Protein AF-A0A2S9FV45-F1 (afdb_monomer)

pLDDT: mean 93.53, std 4.38, range [72.12, 98.12]

Radius of gyration: 17.57 Å; Cα contacts (8 Å, |Δi|>4): 78; chains: 1; bounding box: 38×26×47 Å

Nearest PDB structures (foldseek):
  4ew7-assembly1_A-2  TM=6.656E-01  e=2.044E+00  Salmonella enterica subsp. enterica serovar Typhimurium str. 14028S
  7uyx-assembly1_B  TM=3.782E-01  e=4.021E+00  Pseudomonas phage PA1C
  6bwg-assembly1_A  TM=2.936E-01  e=7.393E+00  Mycobacterium tuberculosis H37Rv

Solvent-accessible surface area (backbone atoms only — not comparable to full-atom values): 5181 Å² total; per-residue (Å²): 111,70,67,61,53,54,52,30,56,76,67,67,48,54,62,72,57,41,28,52,54,30,45,76,70,77,35,81,63,83,66,88,83,76,60,72,83,39,80,92,29,47,69,58,49,51,52,53,49,52,52,36,57,71,40,52,68,51,66,36,74,42,62,51,96,87,67,45,76,76,46,67,25,71,30,28,51,68,74,50,62,92,60,82,133

Sequence (85 aa):
RAMVLRLAAVLNVPQREQNRLLVAAGLAPVYTERPLDAPEMAAVRAGVQTVLAAYDPFPCVVVDRGWWILQANSGAAVLLDGVAP

Foldseek 3Di:
DVVLVVVCVVVVPDLVVSQVSQVVVVHHRDDDDDDCPDPVNVVVVVVVVVVQVVCPPPWDFDADPVRDTPDIHPNVCVVCPPPDD

Structure (mmCIF, N/CA/C/O backbone):
data_AF-A0A2S9FV45-F1
#
_entry.id   AF-A0A2S9FV45-F1
#
loop_
_atom_site.group_PDB
_atom_site.id
_atom_site.type_symbol
_atom_site.label_atom_id
_atom_site.label_alt_id
_atom_site.label_comp_id
_atom_site.label_asym_id
_atom_site.label_entity_id
_atom_site.label_seq_id
_atom_site.pdbx_PDB_ins_code
_atom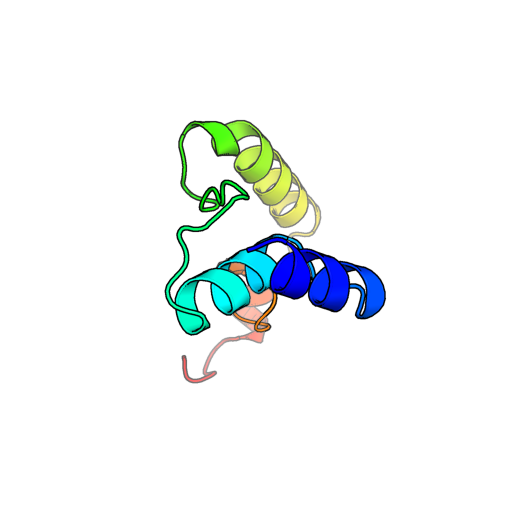_site.Cartn_x
_atom_site.Cartn_y
_atom_site.Cartn_z
_atom_site.occupancy
_atom_site.B_iso_or_equiv
_atom_site.auth_seq_id
_atom_site.auth_comp_id
_atom_site.auth_asym_id
_atom_site.auth_atom_id
_atom_site.pdbx_PDB_model_num
ATOM 1 N N . ARG A 1 1 ? -16.532 1.581 21.455 1.00 94.31 1 ARG A N 1
ATOM 2 C CA . ARG A 1 1 ? -15.116 1.810 21.056 1.00 94.31 1 ARG A CA 1
ATOM 3 C C . ARG A 1 1 ? -14.151 0.785 21.650 1.00 94.31 1 ARG A C 1
ATOM 5 O O . ARG A 1 1 ? -13.582 0.034 20.874 1.00 94.31 1 ARG A O 1
ATOM 12 N N . ALA A 1 2 ? -13.986 0.708 22.977 1.00 95.81 2 ALA A N 1
ATOM 13 C CA . ALA A 1 2 ? -12.985 -0.163 23.618 1.00 95.81 2 ALA A CA 1
ATOM 14 C C . ALA A 1 2 ? -13.079 -1.651 23.218 1.00 95.81 2 ALA A C 1
ATOM 16 O O . ALA A 1 2 ? -12.066 -2.252 22.876 1.00 95.81 2 ALA A O 1
ATOM 17 N N . MET A 1 3 ? -14.288 -2.226 23.180 1.00 96.69 3 MET A N 1
ATOM 18 C CA . MET A 1 3 ? -14.474 -3.635 22.797 1.00 96.69 3 MET A CA 1
ATOM 19 C C . MET A 1 3 ? -14.085 -3.940 21.346 1.00 96.69 3 MET A C 1
ATOM 21 O O . MET A 1 3 ? -13.490 -4.983 21.096 1.00 96.69 3 MET A O 1
ATOM 25 N N . VAL A 1 4 ? -14.354 -3.023 20.409 1.00 96.56 4 VAL A N 1
ATOM 26 C CA . VAL A 1 4 ? -13.982 -3.187 18.991 1.00 96.56 4 VAL A CA 1
ATOM 27 C C . VAL A 1 4 ? -12.462 -3.247 18.845 1.00 96.56 4 VAL A C 1
ATOM 29 O O . VAL A 1 4 ? -11.946 -4.160 18.212 1.00 96.56 4 VAL A O 1
ATOM 32 N N . LEU A 1 5 ? -11.741 -2.328 19.495 1.00 95.75 5 LEU A N 1
ATOM 33 C CA . LEU A 1 5 ? -10.274 -2.314 19.481 1.00 95.75 5 LEU A CA 1
ATOM 34 C C . LEU A 1 5 ? -9.677 -3.537 20.185 1.00 95.75 5 LEU A C 1
ATOM 36 O O . LEU A 1 5 ? -8.719 -4.117 19.687 1.00 95.75 5 LEU A O 1
ATOM 40 N N . ARG A 1 6 ? -10.262 -3.972 21.311 1.00 96.56 6 ARG A N 1
ATOM 41 C CA . ARG A 1 6 ? -9.810 -5.174 22.026 1.00 96.56 6 ARG A CA 1
ATOM 42 C C . ARG A 1 6 ? -9.945 -6.426 21.162 1.00 96.56 6 ARG A C 1
ATOM 44 O O . ARG A 1 6 ? -9.006 -7.210 21.095 1.00 96.56 6 ARG A O 1
ATOM 51 N N . LEU A 1 7 ? -11.083 -6.599 20.493 1.00 96.88 7 LEU A N 1
ATOM 52 C CA . LEU A 1 7 ? -11.294 -7.726 19.588 1.00 96.88 7 LEU A CA 1
ATOM 53 C C . LEU A 1 7 ? -10.338 -7.659 18.390 1.00 96.88 7 LEU A C 1
ATOM 55 O O . LEU A 1 7 ? -9.696 -8.651 18.060 1.00 96.88 7 LEU A O 1
ATOM 59 N N . ALA A 1 8 ? -10.198 -6.481 17.780 1.00 96.44 8 ALA A N 1
ATOM 60 C CA . ALA A 1 8 ? -9.312 -6.272 16.643 1.00 96.44 8 ALA A CA 1
ATOM 61 C C . ALA A 1 8 ? -7.837 -6.553 16.984 1.00 96.44 8 ALA A C 1
ATOM 63 O O . ALA A 1 8 ? -7.130 -7.153 16.179 1.00 96.44 8 ALA A O 1
ATOM 64 N N . ALA A 1 9 ? -7.393 -6.186 18.190 1.00 94.69 9 ALA A N 1
ATOM 65 C CA . ALA A 1 9 ? -6.055 -6.498 18.684 1.00 94.69 9 ALA A CA 1
ATOM 66 C C . ALA A 1 9 ? -5.840 -8.010 18.862 1.00 94.69 9 ALA A C 1
ATOM 68 O O . ALA A 1 9 ? -4.841 -8.535 18.386 1.00 94.69 9 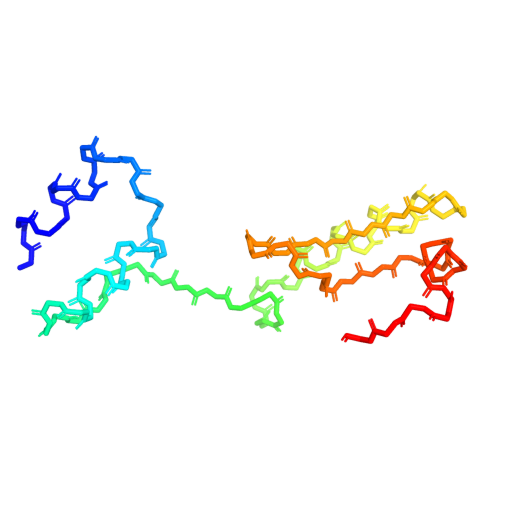ALA A O 1
ATOM 69 N N . VAL A 1 10 ? -6.788 -8.725 19.483 1.00 97.25 10 VAL A N 1
ATOM 70 C CA . VAL A 1 10 ? -6.705 -10.191 19.668 1.00 97.25 10 VAL A CA 1
ATOM 71 C C . VAL A 1 10 ? -6.672 -10.931 18.329 1.00 97.25 10 VAL A C 1
ATOM 73 O O . VAL A 1 10 ? -5.972 -11.927 18.185 1.00 97.25 10 VAL A O 1
ATOM 76 N N . LEU A 1 11 ? -7.402 -10.426 17.335 1.00 96.88 11 LEU A N 1
ATOM 77 C CA . LEU A 1 11 ? -7.444 -10.983 15.984 1.00 96.88 11 LEU A CA 1
ATOM 78 C C . LEU A 1 11 ? -6.272 -10.525 15.094 1.00 96.88 11 LEU A C 1
ATOM 80 O O . LEU A 1 11 ? -6.250 -10.862 13.913 1.00 96.88 11 LEU A O 1
ATOM 84 N N . ASN A 1 12 ? -5.317 -9.749 15.625 1.00 94.94 12 ASN A N 1
ATOM 85 C CA . ASN A 1 12 ? -4.202 -9.156 14.873 1.00 94.94 12 ASN A CA 1
ATOM 86 C C . ASN A 1 12 ? -4.651 -8.391 13.616 1.00 94.94 12 ASN A C 1
ATOM 88 O O . ASN A 1 12 ? -3.976 -8.379 12.585 1.00 94.94 12 ASN A O 1
ATOM 92 N N . VAL A 1 13 ? -5.811 -7.738 13.692 1.00 93.88 13 VAL A N 1
ATOM 93 C CA . VAL A 1 13 ? -6.348 -6.933 12.595 1.00 93.88 13 VAL A CA 1
ATOM 94 C C . VAL A 1 13 ? -5.461 -5.697 12.432 1.00 93.88 13 VAL A C 1
ATOM 96 O O . VAL A 1 13 ? -5.281 -4.953 13.401 1.00 93.88 13 VAL A O 1
ATOM 99 N N . PRO A 1 14 ? -4.917 -5.415 11.235 1.00 91.19 14 PRO A N 1
ATOM 100 C CA . PRO A 1 14 ? -4.094 -4.227 11.037 1.00 91.19 14 PRO A CA 1
ATOM 101 C C . PRO A 1 14 ? -4.874 -2.936 11.291 1.00 91.19 14 PRO A C 1
ATOM 103 O O . PRO A 1 14 ? -6.081 -2.880 11.064 1.00 91.19 14 PRO A O 1
ATOM 106 N N . GLN A 1 15 ? -4.178 -1.893 11.750 1.00 92.56 15 GLN A N 1
ATOM 107 C CA . GLN A 1 15 ? -4.759 -0.623 12.224 1.00 92.56 15 GLN A CA 1
ATOM 108 C C . GLN A 1 15 ? -5.803 -0.025 11.271 1.00 92.56 15 GLN A C 1
ATOM 110 O O . GLN A 1 15 ? -6.869 0.421 11.697 1.00 92.56 15 GLN A O 1
ATOM 115 N N . ARG A 1 16 ? -5.529 -0.081 9.967 1.00 87.38 16 ARG A N 1
ATOM 116 C CA . ARG A 1 16 ? -6.439 0.393 8.927 1.00 87.38 16 ARG A CA 1
ATOM 117 C C . ARG A 1 16 ? -7.791 -0.330 8.951 1.00 87.38 16 ARG A C 1
ATOM 119 O O . ARG A 1 16 ? -8.845 0.296 8.914 1.00 87.38 16 ARG A O 1
ATOM 126 N N . GLU A 1 17 ? -7.791 -1.651 9.052 1.00 92.06 17 GLU A N 1
ATOM 127 C CA . GLU A 1 17 ? -9.007 -2.458 9.142 1.00 92.06 17 GLU A CA 1
ATOM 128 C C . GLU A 1 17 ? -9.697 -2.287 10.496 1.00 92.06 17 GLU A C 1
ATOM 130 O O . GLU A 1 17 ? -10.922 -2.367 10.556 1.00 92.06 17 GLU A O 1
ATOM 135 N N . GLN A 1 18 ? -8.967 -1.943 11.561 1.00 95.44 18 GLN A N 1
ATOM 136 C CA . GLN A 1 18 ? -9.600 -1.563 12.828 1.00 95.44 18 GLN A CA 1
ATOM 137 C C . GLN A 1 18 ? -10.466 -0.307 12.673 1.00 95.44 18 GLN A C 1
ATOM 139 O O . GLN A 1 18 ? -11.559 -0.248 13.234 1.00 95.44 18 GLN A O 1
ATOM 144 N N . ASN A 1 19 ? -10.037 0.674 11.869 1.00 94.69 19 ASN A N 1
ATOM 145 C CA . ASN A 1 19 ? -10.879 1.830 11.546 1.00 94.69 19 ASN A CA 1
ATOM 146 C C . ASN A 1 19 ? -12.154 1.424 10.807 1.00 94.69 19 ASN A C 1
ATOM 148 O O . ASN A 1 19 ? -13.219 1.949 11.118 1.00 94.69 19 ASN A O 1
ATOM 152 N N . ARG A 1 20 ? -12.070 0.469 9.871 1.00 93.81 20 ARG A N 1
ATOM 153 C CA . ARG A 1 20 ? -13.254 -0.058 9.171 1.00 93.81 20 ARG A CA 1
ATOM 154 C C . ARG A 1 20 ? -14.232 -0.714 10.147 1.00 93.81 20 ARG A C 1
ATOM 156 O O . ARG A 1 20 ? -15.428 -0.454 10.066 1.00 93.81 20 ARG A O 1
ATOM 163 N N . LEU A 1 21 ? -13.729 -1.493 11.108 1.00 95.25 21 LEU A N 1
ATOM 164 C CA . LEU A 1 21 ? -14.548 -2.086 12.173 1.00 95.25 21 LEU A CA 1
ATOM 165 C C . LEU A 1 21 ? -15.190 -1.024 13.078 1.00 95.25 21 LEU A C 1
ATOM 167 O O . LEU A 1 21 ? -16.347 -1.164 13.466 1.00 95.25 21 LEU A O 1
ATOM 171 N N . LEU A 1 22 ? -14.462 0.046 13.410 1.00 96.31 22 LEU A N 1
ATOM 172 C CA . LEU A 1 22 ? -15.003 1.161 14.189 1.00 96.31 22 LEU A CA 1
ATOM 173 C C . LEU A 1 22 ? -16.138 1.864 13.442 1.00 96.31 22 LEU A C 1
ATOM 175 O O . LEU A 1 22 ? -17.205 2.048 14.022 1.00 96.31 22 LEU A O 1
ATOM 179 N N . VAL A 1 23 ? -15.936 2.186 12.162 1.00 96.19 23 VAL A N 1
ATOM 180 C CA . VAL A 1 23 ? -16.955 2.829 11.320 1.00 96.19 23 VAL A CA 1
ATOM 181 C C . VAL A 1 23 ? -18.193 1.942 11.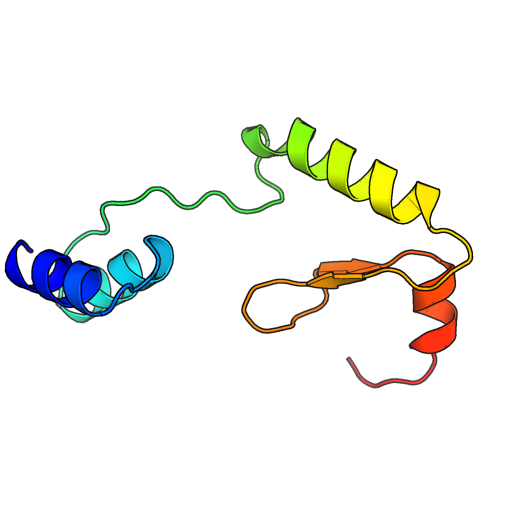188 1.00 96.19 23 VAL A C 1
ATOM 183 O O . VAL A 1 23 ? -19.303 2.422 11.400 1.00 96.19 23 VAL A O 1
ATOM 186 N N . ALA A 1 24 ? -18.017 0.640 10.938 1.00 96.38 24 ALA A N 1
ATOM 187 C CA . ALA A 1 24 ? -19.122 -0.320 10.875 1.00 96.38 24 ALA A CA 1
ATOM 188 C C . ALA A 1 24 ? -19.912 -0.416 12.196 1.00 96.38 24 ALA A C 1
ATOM 190 O O . ALA A 1 24 ? -21.111 -0.674 12.184 1.00 96.38 24 ALA A O 1
ATOM 191 N N . ALA A 1 25 ? -19.259 -0.165 13.334 1.00 95.69 25 ALA A N 1
ATOM 192 C CA . ALA A 1 25 ? -19.884 -0.109 14.654 1.00 95.69 25 ALA A CA 1
ATOM 193 C C . ALA A 1 25 ? -20.465 1.278 15.016 1.00 95.69 25 ALA A C 1
ATOM 195 O O . ALA A 1 25 ? -20.819 1.498 16.176 1.00 95.69 25 ALA A O 1
ATOM 196 N N . GLY A 1 26 ? -20.526 2.229 14.074 1.00 97.19 26 GLY A N 1
ATOM 197 C CA . GLY A 1 26 ? -21.031 3.589 14.306 1.00 97.19 26 GLY A CA 1
ATOM 198 C C . GLY A 1 26 ? -20.074 4.489 15.097 1.00 97.19 26 GLY A C 1
ATOM 199 O O . GLY A 1 26 ? -20.506 5.424 15.768 1.00 97.19 26 GLY A O 1
ATOM 200 N N . LEU A 1 27 ? -18.770 4.201 15.073 1.00 96.56 27 LEU A N 1
ATOM 201 C CA . LEU A 1 27 ? -17.742 4.916 15.829 1.00 96.56 27 LEU A CA 1
ATOM 202 C C . LEU A 1 27 ? -16.741 5.599 14.894 1.00 96.56 27 LEU A C 1
ATOM 204 O O . LEU A 1 27 ? -16.365 5.059 13.859 1.00 96.56 27 LEU A O 1
ATOM 208 N N . ALA A 1 28 ? -16.225 6.758 15.310 1.00 94.06 28 ALA A N 1
ATOM 209 C CA . ALA A 1 28 ? -15.182 7.446 14.551 1.00 94.06 28 ALA A CA 1
ATOM 210 C C . ALA A 1 28 ? -13.865 6.632 14.507 1.00 94.06 28 ALA A C 1
ATOM 212 O O . ALA A 1 28 ? -13.524 5.999 15.517 1.00 94.06 28 ALA A O 1
ATOM 213 N N . PRO A 1 29 ? -13.101 6.673 13.401 1.00 93.38 29 PRO A N 1
ATOM 214 C CA . PRO A 1 29 ? -11.788 6.029 13.285 1.00 93.38 29 PRO A CA 1
ATOM 215 C C . PRO A 1 29 ? -10.778 6.572 14.314 1.00 93.38 29 PRO A C 1
ATOM 217 O O . PRO A 1 29 ? -10.978 7.643 14.885 1.00 93.38 29 PRO A O 1
ATOM 220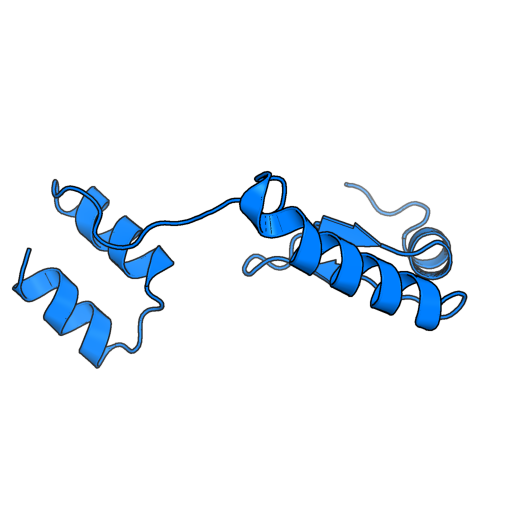 N N . VAL A 1 30 ? -9.716 5.808 14.592 1.00 93.81 30 VAL A N 1
ATOM 221 C CA . VAL A 1 30 ? -8.657 6.175 15.564 1.00 93.81 30 VAL A CA 1
ATOM 222 C C . VAL A 1 30 ? -7.300 6.327 14.896 1.00 93.81 30 VAL A C 1
ATOM 224 O O . VAL A 1 30 ? -6.520 7.188 15.288 1.00 93.81 30 VAL A O 1
ATOM 227 N N . TYR A 1 31 ? -7.002 5.486 13.910 1.00 91.00 31 TYR A N 1
ATOM 228 C CA . TYR A 1 31 ? -5.704 5.478 13.249 1.00 91.00 31 TYR A CA 1
ATOM 229 C C . TYR A 1 31 ? -5.739 6.379 12.015 1.00 91.00 31 TYR A C 1
ATOM 231 O O . TYR A 1 31 ? -6.672 6.307 11.221 1.00 91.00 31 TYR A O 1
ATOM 239 N N . THR A 1 32 ? -4.734 7.223 11.823 1.00 87.75 32 THR A N 1
ATOM 240 C CA . THR A 1 32 ? -4.643 8.035 10.604 1.00 87.75 32 THR A CA 1
ATOM 241 C C . THR A 1 32 ? -4.137 7.177 9.448 1.00 87.75 32 THR A C 1
ATOM 243 O O . THR A 1 32 ? -3.081 6.558 9.554 1.00 87.75 32 THR A O 1
ATOM 246 N N . GLU A 1 33 ? -4.866 7.165 8.333 1.00 83.69 33 GLU A N 1
ATOM 247 C CA . GLU A 1 3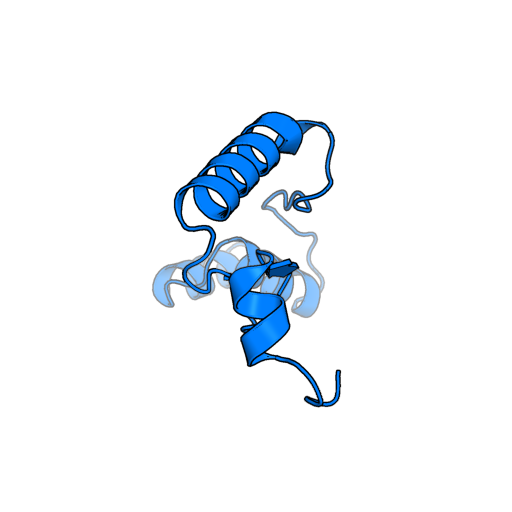3 ? -4.416 6.587 7.065 1.00 83.69 33 GLU A CA 1
ATOM 248 C C . GLU A 1 33 ? -3.958 7.721 6.144 1.00 83.69 33 GLU A C 1
ATOM 250 O O . GLU A 1 33 ? -4.630 8.748 6.050 1.00 83.69 33 GLU A O 1
ATOM 255 N N . ARG A 1 34 ? -2.801 7.559 5.494 1.00 87.81 34 ARG A N 1
ATOM 256 C CA . ARG A 1 34 ? -2.308 8.504 4.487 1.00 87.81 34 ARG A CA 1
ATOM 257 C C . ARG A 1 34 ? -2.209 7.786 3.151 1.00 87.81 34 ARG A C 1
ATOM 259 O O . ARG A 1 34 ? -1.563 6.736 3.101 1.00 87.81 34 ARG A O 1
ATOM 266 N N . PRO A 1 35 ? -2.828 8.321 2.092 1.00 85.94 35 PRO A N 1
ATOM 267 C CA . PRO A 1 35 ? -2.696 7.730 0.777 1.00 85.94 35 PRO A CA 1
ATOM 268 C C . PRO A 1 35 ? -1.260 7.921 0.264 1.00 85.94 35 PRO A C 1
ATOM 270 O O . PRO A 1 35 ? -0.540 8.828 0.691 1.00 85.94 35 PRO A O 1
ATOM 273 N N . LEU A 1 36 ? -0.809 7.028 -0.620 1.00 85.81 36 LEU A N 1
ATOM 274 C CA . LEU A 1 36 ? 0.577 7.017 -1.103 1.00 85.81 36 LEU A CA 1
ATOM 275 C C . LEU A 1 36 ? 0.943 8.304 -1.864 1.00 85.81 36 LEU A C 1
ATOM 277 O O . LEU A 1 36 ? 2.114 8.675 -1.909 1.00 85.81 36 LEU A O 1
ATOM 281 N N . ASP A 1 37 ? -0.039 8.990 -2.443 1.00 88.44 37 ASP A N 1
ATOM 282 C CA . ASP A 1 37 ? 0.085 10.264 -3.159 1.00 88.44 37 ASP A CA 1
ATOM 283 C C . ASP A 1 37 ? 0.150 11.495 -2.236 1.00 88.44 37 ASP A C 1
ATOM 285 O O . ASP A 1 37 ? 0.545 12.570 -2.693 1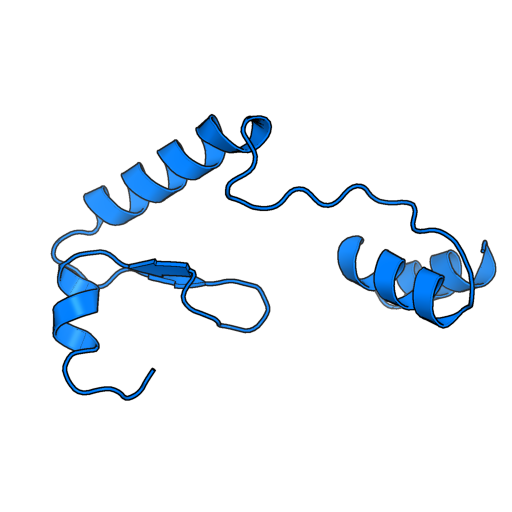.00 88.44 37 ASP A O 1
ATOM 289 N N . ALA A 1 38 ? -0.119 11.343 -0.933 1.00 92.88 38 ALA A N 1
ATOM 290 C CA . ALA A 1 38 ? -0.061 12.437 0.033 1.00 92.88 38 ALA A CA 1
ATOM 291 C C . ALA A 1 38 ? 1.314 13.142 0.014 1.00 92.88 38 ALA A C 1
ATOM 293 O O . ALA A 1 38 ? 2.347 12.470 -0.138 1.00 92.88 38 ALA A O 1
ATOM 294 N N . PRO A 1 39 ? 1.384 14.476 0.181 1.00 93.12 39 PRO A N 1
ATOM 295 C CA . PRO A 1 39 ? 2.652 15.211 0.199 1.00 93.12 39 PRO A CA 1
ATOM 296 C C . PRO A 1 39 ? 3.670 14.646 1.201 1.00 93.12 39 PRO A C 1
ATOM 298 O O . PRO A 1 39 ? 4.850 14.510 0.886 1.00 93.12 39 PRO A O 1
ATOM 301 N N . GLU A 1 40 ? 3.208 14.218 2.374 1.00 93.19 40 GLU A N 1
ATOM 302 C CA . GLU A 1 40 ? 4.025 13.640 3.443 1.00 93.19 40 GLU A CA 1
ATOM 303 C C . GLU A 1 40 ? 4.625 12.273 3.073 1.00 93.19 40 GLU A C 1
ATOM 305 O O . GLU A 1 40 ? 5.581 11.825 3.703 1.00 93.19 40 GLU A O 1
ATOM 310 N N . MET A 1 41 ? 4.089 11.607 2.045 1.00 94.31 41 MET A N 1
ATOM 311 C CA . MET A 1 41 ? 4.569 10.319 1.532 1.00 94.31 41 MET A CA 1
ATOM 312 C C . MET A 1 41 ? 5.602 10.467 0.403 1.00 94.31 41 MET A C 1
ATOM 314 O O . MET A 1 41 ? 6.031 9.463 -0.167 1.00 94.31 41 MET A O 1
ATOM 318 N N . ALA A 1 42 ? 6.048 11.688 0.081 1.00 95.25 42 ALA A N 1
ATOM 319 C CA . ALA A 1 42 ? 6.981 11.942 -1.021 1.00 95.25 42 ALA A CA 1
ATOM 320 C C . ALA A 1 42 ? 8.283 11.126 -0.926 1.00 95.25 42 ALA A C 1
ATOM 322 O O . ALA A 1 42 ? 8.712 10.544 -1.921 1.00 95.25 42 ALA A O 1
ATOM 323 N N . ALA A 1 43 ? 8.878 11.017 0.267 1.00 96.31 43 ALA A N 1
ATOM 324 C CA . ALA A 1 43 ? 10.096 10.228 0.474 1.00 96.31 43 ALA A CA 1
ATOM 325 C C . ALA A 1 43 ? 9.870 8.724 0.228 1.00 96.31 43 ALA A C 1
ATOM 327 O O . ALA A 1 43 ? 10.713 8.057 -0.368 1.00 96.31 43 ALA A O 1
ATOM 328 N N . VAL A 1 44 ? 8.709 8.199 0.634 1.00 94.56 44 VAL A N 1
ATOM 329 C CA . VAL A 1 44 ? 8.331 6.800 0.386 1.00 94.56 44 VAL A CA 1
ATOM 330 C C . VAL A 1 44 ?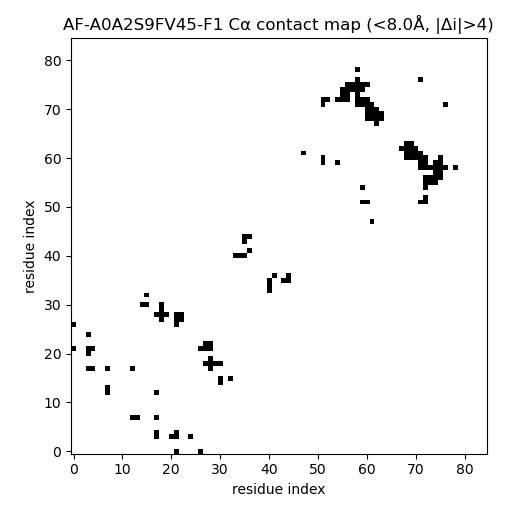 8.146 6.564 -1.110 1.00 94.56 44 VAL A C 1
ATOM 332 O O . VAL A 1 44 ? 8.704 5.608 -1.641 1.00 94.56 44 VAL A O 1
ATOM 335 N N . ARG A 1 45 ? 7.431 7.458 -1.812 1.00 94.75 45 ARG A N 1
ATOM 336 C CA . ARG A 1 45 ? 7.279 7.375 -3.274 1.00 94.75 45 ARG A CA 1
ATOM 337 C C . ARG A 1 45 ? 8.623 7.410 -3.991 1.00 94.75 45 ARG A C 1
ATOM 339 O O . ARG A 1 45 ? 8.827 6.620 -4.904 1.00 94.75 45 ARG A O 1
ATOM 346 N N . ALA A 1 46 ? 9.538 8.281 -3.569 1.00 96.56 46 ALA A N 1
ATOM 347 C CA . ALA A 1 46 ? 10.880 8.341 -4.140 1.00 96.56 46 ALA A CA 1
ATOM 348 C C . ALA A 1 46 ? 11.636 7.017 -3.941 1.00 96.56 46 ALA A C 1
ATOM 350 O O . ALA A 1 46 ? 12.204 6.493 -4.892 1.00 96.56 46 ALA A O 1
ATOM 351 N N . GLY A 1 47 ? 11.580 6.427 -2.742 1.00 97.44 47 GLY A N 1
ATOM 352 C CA . GLY A 1 47 ? 12.178 5.115 -2.477 1.00 97.44 47 GLY A CA 1
ATOM 353 C C . GLY A 1 47 ? 11.582 3.995 -3.335 1.00 97.44 47 GLY A C 1
ATOM 354 O O . GLY A 1 47 ? 12.322 3.201 -3.909 1.00 97.44 47 GLY A O 1
ATOM 355 N N . VAL A 1 48 ? 10.254 3.965 -3.479 1.00 96.38 48 VAL A N 1
ATOM 356 C CA . VAL A 1 48 ? 9.548 3.019 -4.359 1.00 96.38 48 VAL A CA 1
ATOM 357 C C . VAL A 1 48 ? 10.014 3.157 -5.811 1.00 96.38 48 VAL A C 1
ATOM 359 O O . VAL A 1 48 ? 10.323 2.156 -6.453 1.00 96.38 48 VAL A O 1
ATOM 362 N N . GLN A 1 49 ? 10.125 4.388 -6.310 1.00 96.62 49 GLN A N 1
ATOM 363 C CA . GLN A 1 49 ? 10.611 4.669 -7.662 1.00 96.62 49 GLN A CA 1
ATOM 364 C C . GLN A 1 49 ? 12.062 4.222 -7.864 1.00 96.62 49 GLN A C 1
ATOM 366 O O . GLN A 1 49 ? 12.375 3.607 -8.880 1.00 96.62 49 GLN A O 1
ATOM 371 N N . THR A 1 50 ? 12.934 4.436 -6.875 1.00 98.12 50 THR A N 1
ATOM 372 C CA . THR A 1 50 ? 14.316 3.934 -6.912 1.00 98.12 50 THR A CA 1
ATOM 373 C C . THR A 1 50 ? 14.364 2.412 -7.035 1.00 98.12 50 THR A C 1
ATOM 375 O O . THR A 1 50 ? 15.155 1.893 -7.818 1.00 98.12 50 THR A O 1
ATOM 378 N N . VAL A 1 51 ? 13.517 1.684 -6.299 1.00 97.75 51 VAL A N 1
ATOM 379 C CA . VAL A 1 51 ? 13.454 0.215 -6.392 1.00 97.75 51 VAL A CA 1
ATOM 380 C C . VAL A 1 51 ? 12.952 -0.225 -7.767 1.00 97.75 51 VAL A C 1
ATOM 382 O O . VAL A 1 51 ? 13.579 -1.077 -8.387 1.00 97.75 51 VAL A O 1
ATOM 385 N N . LEU A 1 52 ? 11.872 0.375 -8.276 1.00 97.44 52 LEU A N 1
ATOM 386 C CA . LEU A 1 52 ? 11.345 0.061 -9.610 1.00 97.44 52 LEU A CA 1
ATOM 387 C C . LEU A 1 52 ? 12.395 0.267 -10.710 1.00 97.44 52 LEU A C 1
ATOM 389 O O . LEU A 1 52 ? 12.547 -0.590 -11.581 1.00 97.44 52 LEU A O 1
ATOM 393 N N . ALA A 1 53 ? 13.137 1.376 -10.641 1.00 97.56 53 ALA A N 1
ATOM 394 C CA . ALA A 1 53 ? 14.203 1.693 -11.584 1.00 97.56 53 ALA A CA 1
ATOM 395 C C . ALA A 1 53 ? 15.399 0.738 -11.457 1.00 97.56 53 ALA A C 1
ATOM 397 O O . ALA A 1 53 ? 15.961 0.329 -12.466 1.00 97.56 53 ALA A O 1
ATOM 398 N N . ALA A 1 54 ? 15.773 0.343 -10.236 1.00 97.94 54 ALA A N 1
ATOM 399 C CA . ALA A 1 54 ? 16.885 -0.580 -10.007 1.00 97.94 54 ALA A CA 1
ATOM 400 C C . ALA A 1 54 ? 16.634 -1.984 -10.577 1.00 97.94 54 ALA A C 1
ATOM 402 O O . ALA A 1 54 ? 17.588 -2.688 -10.902 1.00 97.94 54 ALA A O 1
ATOM 403 N N . TYR A 1 55 ? 15.367 -2.394 -10.682 1.00 97.44 55 TYR A N 1
ATOM 404 C CA . TYR A 1 55 ? 14.992 -3.677 -11.271 1.00 97.44 55 TYR A CA 1
ATOM 405 C C . TYR A 1 55 ? 14.787 -3.616 -12.784 1.00 97.44 55 TYR A C 1
ATOM 407 O O . TYR A 1 55 ? 14.728 -4.672 -13.394 1.00 97.44 55 TYR A O 1
ATOM 415 N N . ASP A 1 56 ? 14.703 -2.446 -13.416 1.00 94.25 56 ASP A N 1
ATOM 416 C CA . ASP A 1 56 ? 14.519 -2.345 -14.870 1.00 94.25 56 ASP A CA 1
ATOM 417 C C . ASP A 1 56 ? 15.755 -2.907 -15.623 1.00 94.25 56 ASP A C 1
ATOM 419 O O . ASP A 1 56 ? 16.882 -2.538 -15.279 1.00 94.25 56 ASP A O 1
ATOM 423 N N . PRO A 1 57 ? 15.607 -3.818 -16.617 1.00 95.44 57 PRO A N 1
ATOM 424 C CA . PRO A 1 57 ? 14.379 -4.224 -17.318 1.00 95.44 57 PRO A CA 1
ATOM 425 C C . PRO A 1 57 ? 13.673 -5.487 -16.779 1.00 95.44 57 PRO A C 1
ATOM 427 O O . PRO A 1 57 ? 12.769 -6.010 -17.430 1.00 95.44 57 PRO A O 1
ATOM 430 N N . PHE A 1 58 ? 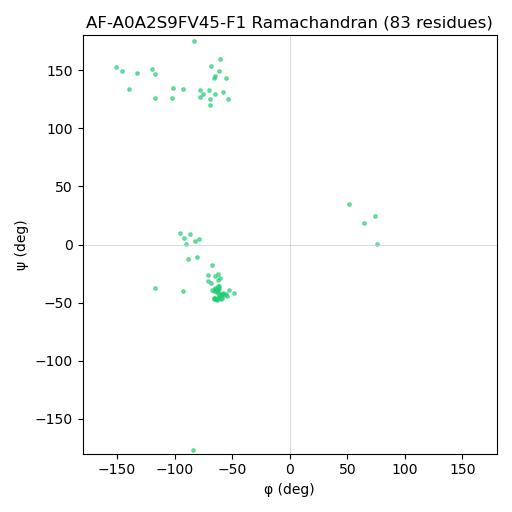14.058 -6.028 -15.624 1.00 96.94 58 PHE A N 1
ATOM 431 C CA . PHE A 1 58 ? 13.334 -7.139 -14.999 1.00 96.94 58 PHE A CA 1
ATOM 432 C C . PHE A 1 58 ? 11.970 -6.666 -14.457 1.00 96.94 58 PHE A C 1
ATOM 434 O O . PHE A 1 58 ? 11.913 -5.648 -13.764 1.00 96.94 58 PHE A O 1
ATOM 441 N N . PRO A 1 59 ? 10.861 -7.386 -14.727 1.00 96.50 59 PRO A N 1
ATOM 442 C CA . PRO A 1 59 ? 9.531 -6.990 -14.270 1.00 96.50 59 PRO A CA 1
ATOM 443 C C . PRO A 1 59 ? 9.452 -6.738 -12.761 1.00 96.50 59 PRO A C 1
ATOM 445 O O . PRO A 1 59 ? 9.766 -7.613 -11.953 1.00 96.50 59 PRO A O 1
ATOM 448 N N . CYS A 1 60 ? 8.987 -5.548 -12.382 1.00 97.94 60 CYS A N 1
ATOM 449 C CA . CYS A 1 60 ? 8.764 -5.158 -10.995 1.00 97.94 60 CYS A CA 1
ATOM 450 C C . CYS A 1 60 ? 7.459 -4.362 -10.867 1.00 97.94 60 CYS A C 1
ATOM 452 O O . CYS A 1 60 ? 7.196 -3.452 -11.658 1.00 97.94 60 CYS A O 1
ATOM 454 N N . VAL A 1 61 ? 6.645 -4.701 -9.864 1.00 96.38 61 VAL A N 1
ATOM 455 C CA . VAL A 1 61 ? 5.353 -4.059 -9.592 1.00 96.38 61 VAL A CA 1
ATOM 456 C C . VAL A 1 61 ? 5.213 -3.713 -8.116 1.00 96.38 61 VAL A C 1
ATOM 458 O O . VAL A 1 61 ? 5.697 -4.422 -7.234 1.00 96.38 61 VAL A O 1
ATOM 461 N N . VAL A 1 62 ? 4.505 -2.624 -7.851 1.00 95.06 62 VAL A N 1
ATOM 462 C CA . VAL A 1 62 ? 4.064 -2.204 -6.522 1.00 95.06 62 VAL A CA 1
ATOM 463 C C . VAL A 1 62 ? 2.598 -2.562 -6.409 1.00 95.06 62 VAL A C 1
ATOM 465 O O . VAL A 1 62 ? 1.809 -2.137 -7.250 1.00 95.06 62 VAL A O 1
ATOM 468 N N . VAL A 1 63 ? 2.227 -3.296 -5.366 1.00 93.50 63 VAL A N 1
ATOM 469 C CA . VAL A 1 63 ? 0.836 -3.683 -5.118 1.00 93.50 63 VAL A CA 1
ATOM 470 C C . VAL A 1 63 ? 0.335 -3.152 -3.785 1.00 93.50 63 VAL A C 1
ATOM 472 O O . VAL A 1 63 ? 1.109 -2.962 -2.843 1.00 93.50 63 VAL A O 1
ATOM 475 N N . ASP A 1 64 ? -0.968 -2.912 -3.699 1.00 89.25 64 ASP A N 1
ATOM 476 C CA . ASP A 1 64 ? -1.638 -2.663 -2.430 1.00 89.25 64 ASP A CA 1
ATOM 477 C C . ASP A 1 64 ? -2.010 -3.985 -1.725 1.00 89.25 64 ASP A C 1
ATOM 479 O O . ASP A 1 64 ? -1.713 -5.090 -2.182 1.00 89.25 64 ASP A O 1
ATOM 483 N N . ARG A 1 65 ? -2.697 -3.889 -0.583 1.00 80.50 65 ARG A N 1
ATOM 484 C CA . ARG A 1 65 ? -3.174 -5.070 0.153 1.00 80.50 65 ARG A CA 1
ATOM 485 C C . ARG A 1 65 ? -4.173 -5.922 -0.642 1.00 80.50 65 ARG A C 1
ATOM 487 O O . ARG A 1 65 ? -4.285 -7.119 -0.389 1.00 80.50 65 ARG A O 1
ATOM 494 N N . GLY A 1 66 ? -4.954 -5.296 -1.514 1.00 88.25 66 GLY A N 1
ATOM 495 C CA . GLY A 1 66 ? -5.923 -5.959 -2.377 1.00 88.25 66 GLY A CA 1
ATOM 496 C C . GLY A 1 66 ? -5.293 -6.630 -3.594 1.00 88.25 66 GLY A C 1
ATOM 497 O O . GLY A 1 66 ? -6.047 -7.153 -4.405 1.00 88.25 66 GLY A O 1
ATOM 498 N N . TRP A 1 67 ? -3.958 -6.638 -3.704 1.00 89.44 67 TRP A N 1
ATOM 499 C CA . TRP A 1 67 ? -3.213 -7.083 -4.883 1.00 89.44 67 TRP A CA 1
ATOM 500 C C . TRP A 1 67 ? -3.439 -6.216 -6.127 1.00 89.44 67 TRP A C 1
ATOM 502 O O . TRP A 1 67 ? -3.106 -6.629 -7.236 1.00 89.44 67 TRP A O 1
ATOM 512 N N . TRP A 1 68 ? -3.938 -4.989 -5.955 1.00 90.44 68 TRP A N 1
ATOM 513 C CA . TRP A 1 68 ? -4.036 -4.033 -7.050 1.00 90.44 68 TRP A CA 1
ATOM 514 C C . TRP A 1 68 ? -2.664 -3.465 -7.366 1.00 90.44 68 TRP A C 1
ATOM 516 O O . TRP A 1 68 ? -1.969 -2.984 -6.468 1.00 90.44 68 TRP A O 1
ATOM 526 N N . ILE A 1 69 ? -2.288 -3.488 -8.643 1.00 92.12 69 ILE A N 1
ATOM 527 C CA . ILE A 1 69 ? -1.060 -2.851 -9.115 1.00 92.12 69 ILE A CA 1
ATOM 528 C C . ILE A 1 69 ? -1.233 -1.335 -9.006 1.00 92.12 69 ILE A C 1
ATOM 530 O O . ILE A 1 69 ? -2.124 -0.747 -9.611 1.00 92.12 69 ILE A O 1
ATOM 534 N N . LEU A 1 70 ? -0.361 -0.706 -8.225 1.00 91.94 70 LEU A N 1
ATOM 535 C CA . LEU A 1 70 ? -0.302 0.742 -8.058 1.00 91.94 70 LEU A CA 1
ATOM 536 C C . LEU A 1 70 ? 0.688 1.376 -9.036 1.00 91.94 70 LEU A C 1
ATOM 538 O O . LEU A 1 70 ? 0.443 2.469 -9.538 1.00 91.94 70 LEU A O 1
ATOM 542 N N . GLN A 1 71 ? 1.831 0.720 -9.256 1.00 94.25 71 GLN A N 1
ATOM 543 C CA . GLN A 1 71 ? 2.910 1.175 -10.137 1.00 94.25 71 GLN A CA 1
ATOM 544 C C . GLN A 1 71 ? 3.659 -0.037 -10.699 1.00 94.25 71 GLN A C 1
ATOM 546 O O . GLN A 1 71 ? 3.716 -1.086 -10.057 1.00 94.25 71 GLN A O 1
ATOM 551 N N . ALA A 1 72 ? 4.261 0.114 -11.873 1.00 95.50 72 ALA A N 1
ATOM 552 C CA . ALA A 1 72 ? 5.028 -0.924 -12.553 1.00 95.50 72 ALA A CA 1
ATOM 553 C C . ALA A 1 72 ? 6.195 -0.282 -13.317 1.00 95.50 72 ALA A C 1
ATOM 555 O O . ALA A 1 72 ? 6.081 0.866 -13.751 1.00 95.50 72 ALA A O 1
ATOM 556 N N . ASN A 1 73 ? 7.312 -0.998 -13.466 1.00 97.12 73 ASN A N 1
ATOM 557 C CA . ASN A 1 73 ? 8.411 -0.555 -14.328 1.00 97.12 73 ASN A CA 1
ATOM 558 C C . ASN A 1 73 ? 8.162 -0.919 -15.803 1.00 97.12 73 ASN A C 1
ATOM 560 O O . ASN A 1 73 ? 7.177 -1.581 -16.142 1.00 97.12 73 ASN A O 1
ATOM 564 N N . SER A 1 74 ? 9.059 -0.477 -16.690 1.00 96.19 74 SER A N 1
ATOM 565 C CA . SER A 1 74 ? 8.907 -0.692 -18.133 1.00 96.19 74 SER A CA 1
ATOM 566 C C . SER A 1 74 ? 8.947 -2.181 -18.499 1.00 96.19 74 SER A C 1
ATOM 568 O O . SER A 1 74 ? 8.122 -2.642 -19.286 1.00 96.19 74 SER A O 1
ATOM 570 N N . GLY A 1 75 ? 9.812 -2.960 -17.839 1.00 96.31 75 GLY A N 1
ATOM 571 C CA . GLY A 1 75 ? 9.851 -4.416 -17.984 1.00 96.31 75 GLY A CA 1
ATOM 572 C C . GLY A 1 75 ? 8.526 -5.106 -17.638 1.00 96.31 75 GLY A C 1
ATOM 573 O O . GLY A 1 75 ? 8.081 -5.998 -18.359 1.00 96.31 75 GLY A O 1
ATOM 574 N N . ALA A 1 76 ? 7.850 -4.678 -16.568 1.00 96.25 76 ALA A N 1
ATOM 575 C CA . ALA A 1 76 ? 6.540 -5.213 -16.198 1.00 96.25 76 ALA A CA 1
ATOM 576 C C . ALA A 1 76 ? 5.440 -4.827 -17.197 1.00 96.25 76 ALA A C 1
ATOM 578 O O . ALA A 1 76 ? 4.549 -5.636 -17.442 1.00 96.25 76 ALA A O 1
ATOM 579 N N . ALA A 1 77 ? 5.517 -3.644 -17.816 1.00 92.81 77 ALA A N 1
ATOM 580 C CA . ALA A 1 77 ? 4.564 -3.240 -18.850 1.00 92.81 77 ALA A CA 1
ATOM 581 C C . ALA A 1 77 ? 4.594 -4.178 -20.070 1.00 92.81 77 ALA A C 1
ATOM 583 O O . ALA A 1 77 ? 3.542 -4.488 -20.616 1.00 92.81 77 ALA A O 1
ATOM 584 N N . VAL A 1 78 ? 5.770 -4.694 -20.446 1.00 94.06 78 VAL A N 1
ATOM 585 C CA . VAL A 1 78 ? 5.899 -5.693 -21.525 1.00 94.06 78 VAL A CA 1
ATOM 586 C C . VAL A 1 78 ? 5.199 -7.004 -21.162 1.00 94.06 78 VAL A C 1
ATOM 588 O O . VAL A 1 78 ? 4.556 -7.616 -22.007 1.00 94.06 78 VAL A O 1
ATOM 591 N N . LEU A 1 79 ? 5.302 -7.441 -19.904 1.00 92.50 79 LEU A N 1
ATOM 592 C CA . LEU A 1 79 ? 4.667 -8.678 -19.435 1.00 92.50 79 LEU A CA 1
ATOM 593 C C . LEU A 1 79 ? 3.139 -8.561 -19.345 1.00 92.50 79 LEU A C 1
ATOM 595 O O . LEU A 1 79 ? 2.438 -9.554 -19.517 1.00 92.50 79 LEU A O 1
ATOM 599 N N . LEU A 1 80 ? 2.636 -7.362 -19.052 1.00 91.62 80 LEU A N 1
ATOM 600 C CA . LEU A 1 80 ? 1.209 -7.079 -18.891 1.00 91.62 80 LEU A CA 1
ATOM 601 C C . LEU A 1 80 ? 0.522 -6.665 -20.201 1.00 91.62 80 LEU A C 1
ATOM 603 O O . LEU A 1 80 ? -0.678 -6.391 -20.191 1.00 91.62 80 LEU A O 1
ATOM 607 N N . ASP A 1 81 ? 1.253 -6.617 -21.317 1.00 93.69 81 ASP A N 1
ATOM 608 C CA . ASP A 1 81 ? 0.692 -6.230 -22.608 1.00 93.69 81 ASP A CA 1
ATOM 609 C C . ASP A 1 81 ? -0.476 -7.150 -23.011 1.00 93.69 81 ASP A C 1
ATOM 611 O O . ASP A 1 81 ? -0.403 -8.377 -22.918 1.00 93.69 81 ASP A O 1
ATOM 615 N N . GLY A 1 82 ? -1.592 -6.544 -23.419 1.00 92.31 82 GLY A N 1
ATOM 616 C CA . GLY A 1 82 ? -2.824 -7.250 -23.783 1.00 92.31 82 GLY A CA 1
ATOM 617 C C . GLY A 1 82 ? -3.672 -7.801 -22.623 1.00 92.31 82 GLY A C 1
ATOM 618 O O . GLY A 1 82 ? -4.728 -8.380 -22.887 1.00 92.31 82 GLY A O 1
ATOM 619 N N . VAL A 1 83 ? -3.276 -7.619 -21.356 1.00 89.38 83 VAL A N 1
ATOM 620 C CA . VAL A 1 83 ? -4.112 -7.978 -20.195 1.00 89.38 83 VAL A CA 1
ATOM 621 C C . VAL A 1 83 ? -5.195 -6.913 -19.984 1.00 89.38 83 VAL A C 1
ATOM 623 O O . VAL A 1 83 ? -4.919 -5.714 -20.014 1.00 89.38 83 VAL A O 1
ATOM 626 N N . ALA A 1 84 ? -6.445 -7.341 -19.783 1.00 81.56 84 ALA A N 1
ATOM 627 C CA . ALA A 1 84 ? -7.544 -6.427 -19.474 1.00 81.56 84 ALA A CA 1
ATOM 628 C C . ALA A 1 84 ? -7.333 -5.746 -18.100 1.00 81.56 84 ALA A C 1
ATOM 630 O O . ALA A 1 84 ? -6.828 -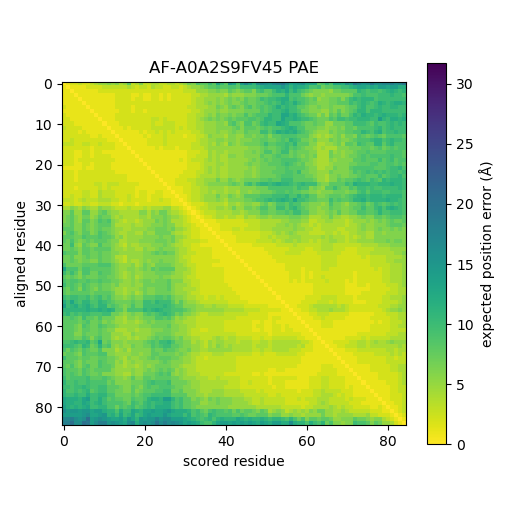6.406 -17.190 1.00 81.56 84 ALA A O 1
ATOM 631 N N . PRO A 1 85 ? -7.702 -4.458 -17.952 1.00 72.12 85 PRO A N 1
ATOM 632 C CA . PRO A 1 85 ? -7.498 -3.692 -16.720 1.00 72.12 85 PRO A CA 1
ATOM 633 C C . PRO A 1 85 ? -8.326 -4.191 -15.529 1.00 72.12 85 PRO A C 1
ATOM 635 O O . PRO A 1 85 ? -9.443 -4.718 -15.748 1.00 72.12 85 PRO A O 1
#

Secondary structure (DSSP, 8-state):
-HHHHHHHHHTT--HHHHHHHHHHTT----SPP--TTSGGGHHHHHHHHHHHHHHTTS--EEE-TT--EEEE-HHHHHHTTT---

Mean predicted aligned error: 5.02 Å